Protein AF-A0A7R9W2E3-F1 (afdb_monomer_lite)

Sequence (137 aa):
PSNKQAREVVLLSGNSGTGKSSVVQNMRSRFNELGACFVSGKFDRMQQCQPLSAIVKAIDDYCGLLALDTDRIDGVRKALSSALGREGTSLLASLIPNMVKVLNTTGTSVPAVHVDGREALQRLIFMIRILFQSTCS

Structure (mmCIF, N/CA/C/O backbone):
data_AF-A0A7R9W2E3-F1
#
_entry.id   AF-A0A7R9W2E3-F1
#
loop_
_atom_site.group_PDB
_atom_site.id
_atom_site.type_symbol
_atom_site.label_atom_id
_atom_site.label_alt_id
_atom_site.label_comp_id
_atom_site.label_asym_id
_atom_site.label_entity_id
_atom_site.label_seq_id
_atom_site.pdbx_PDB_ins_code
_atom_site.Cartn_x
_atom_site.Cartn_y
_atom_site.Cartn_z
_atom_site.occupancy
_atom_site.B_iso_or_equiv
_atom_site.auth_seq_id
_atom_site.auth_comp_id
_atom_site.auth_asym_id
_atom_site.auth_atom_id
_atom_site.pdbx_PDB_model_num
ATOM 1 N N . PRO A 1 1 ? -9.045 -25.463 14.975 1.00 34.34 1 PRO A N 1
ATOM 2 C CA . PRO A 1 1 ? -8.950 -25.265 13.510 1.00 34.34 1 PRO A CA 1
ATOM 3 C C . PRO A 1 1 ? -8.201 -23.963 13.195 1.00 34.34 1 PRO A C 1
ATOM 5 O O . PRO A 1 1 ? -8.750 -22.874 13.319 1.00 34.34 1 PRO A O 1
ATOM 8 N N . SER A 1 2 ? -6.910 -24.087 12.894 1.00 38.12 2 SER A N 1
ATOM 9 C CA . SER A 1 2 ? -6.005 -22.966 12.645 1.00 38.12 2 SER A CA 1
ATOM 10 C C . SER A 1 2 ? -6.407 -22.244 11.358 1.00 38.12 2 SER A C 1
ATOM 12 O O . SER A 1 2 ? -6.131 -22.734 10.265 1.00 38.12 2 SER A O 1
ATOM 14 N N . ASN A 1 3 ? -7.083 -21.100 11.485 1.00 46.09 3 ASN A N 1
ATOM 15 C CA . ASN A 1 3 ? -7.434 -20.238 10.361 1.00 46.09 3 ASN A CA 1
ATOM 16 C C . ASN A 1 3 ? -6.160 -19.555 9.841 1.00 46.09 3 ASN A C 1
ATOM 18 O O . ASN A 1 3 ? -5.808 -18.443 10.230 1.00 46.09 3 ASN A O 1
ATOM 22 N N . LYS A 1 4 ? -5.396 -20.285 9.030 1.00 47.06 4 LYS A N 1
ATOM 23 C CA . LYS A 1 4 ? -4.230 -19.764 8.326 1.00 47.06 4 LYS A CA 1
ATOM 24 C C . LYS A 1 4 ? -4.780 -18.834 7.248 1.00 47.06 4 LYS A C 1
ATOM 26 O O . LYS A 1 4 ? -5.352 -19.335 6.289 1.00 47.06 4 LYS A O 1
ATOM 31 N N . GLN A 1 5 ? -4.653 -17.515 7.425 1.00 59.06 5 GLN A N 1
ATOM 32 C CA . GLN A 1 5 ? -5.006 -16.528 6.395 1.00 59.06 5 GLN A CA 1
ATOM 33 C C . GLN A 1 5 ? -4.322 -16.930 5.079 1.00 59.06 5 GLN A C 1
ATOM 35 O O . GLN A 1 5 ? -3.107 -16.776 4.918 1.00 59.06 5 GLN A O 1
ATOM 40 N N . ALA A 1 6 ? -5.082 -17.537 4.170 1.00 71.62 6 ALA A N 1
ATOM 41 C CA . ALA A 1 6 ? -4.576 -17.963 2.882 1.00 71.62 6 ALA A CA 1
ATOM 42 C C . ALA A 1 6 ? -4.502 -16.726 1.987 1.00 71.62 6 ALA A C 1
ATOM 44 O O . ALA A 1 6 ? -5.470 -15.986 1.837 1.00 71.62 6 ALA A O 1
ATOM 45 N N . ARG A 1 7 ? -3.322 -16.470 1.423 1.00 80.88 7 ARG A N 1
ATOM 46 C CA . ARG A 1 7 ? -3.170 -15.465 0.371 1.00 80.88 7 ARG A CA 1
ATOM 47 C C . ARG A 1 7 ? -3.712 -16.084 -0.911 1.00 80.88 7 ARG A C 1
ATOM 49 O O . ARG A 1 7 ? -3.153 -17.075 -1.375 1.00 80.88 7 ARG A O 1
ATOM 56 N N . GLU A 1 8 ? -4.778 -15.518 -1.459 1.00 87.94 8 GLU A N 1
ATOM 57 C CA . GLU A 1 8 ? -5.431 -16.025 -2.667 1.00 87.94 8 GLU A CA 1
ATOM 58 C C . GLU A 1 8 ? -5.125 -15.144 -3.879 1.00 87.94 8 GLU A C 1
ATOM 60 O O . GLU A 1 8 ? -4.951 -13.930 -3.768 1.00 87.94 8 GLU A O 1
ATOM 65 N N . VAL A 1 9 ? -5.056 -15.771 -5.053 1.00 88.94 9 VAL A N 1
ATOM 66 C CA . VAL A 1 9 ? -4.883 -15.084 -6.335 1.00 88.94 9 VAL A CA 1
ATOM 67 C C . VAL A 1 9 ? -5.983 -15.553 -7.275 1.00 88.94 9 VAL A C 1
ATOM 69 O O . VAL A 1 9 ? -6.134 -16.749 -7.512 1.00 88.94 9 VAL A O 1
ATOM 72 N N . VAL A 1 10 ? -6.729 -14.601 -7.835 1.00 90.31 10 VAL A N 1
ATOM 73 C CA . VAL A 1 10 ? -7.815 -14.858 -8.788 1.00 90.31 10 VAL A CA 1
ATOM 74 C C . VAL A 1 10 ? -7.463 -14.227 -10.133 1.00 90.31 10 VAL A C 1
ATOM 76 O O . VAL A 1 10 ? -7.163 -13.035 -10.206 1.00 90.31 10 VAL A O 1
ATOM 79 N N . LEU A 1 11 ? -7.519 -15.016 -11.211 1.00 91.56 11 LEU A N 1
ATOM 80 C CA . LEU A 1 11 ? -7.296 -14.550 -12.582 1.00 91.56 11 LEU A CA 1
ATOM 81 C C . LEU A 1 11 ? -8.624 -14.469 -13.340 1.00 91.56 11 LEU A C 1
ATOM 83 O O . LEU A 1 11 ? -9.257 -15.486 -13.611 1.00 91.56 11 LEU A O 1
ATOM 87 N N . LEU A 1 12 ? -9.010 -13.260 -13.750 1.00 90.19 12 LEU A N 1
ATOM 88 C CA . LEU A 1 12 ? -10.152 -13.035 -14.637 1.00 90.19 12 LEU A CA 1
ATOM 89 C C . LEU A 1 12 ? -9.665 -12.895 -16.084 1.00 90.19 12 LEU A C 1
ATOM 91 O O . LEU A 1 12 ? -8.997 -11.919 -16.431 1.00 90.19 12 LEU A O 1
ATOM 95 N N . SER A 1 13 ? -10.018 -13.854 -16.940 1.00 91.00 13 SER A N 1
ATOM 96 C CA . SER A 1 13 ? -9.639 -13.885 -18.360 1.00 91.00 13 SER A CA 1
ATOM 97 C C . SER A 1 13 ? -10.868 -13.833 -19.281 1.00 91.00 13 SER A C 1
ATOM 99 O O . SER A 1 13 ? -11.988 -14.098 -18.856 1.00 91.00 13 SER A O 1
ATOM 101 N N . GLY A 1 14 ? -10.681 -13.389 -20.529 1.00 91.00 14 GLY A N 1
ATOM 102 C CA . GLY A 1 14 ? -11.751 -13.263 -21.529 1.00 91.00 14 GLY A CA 1
ATOM 103 C C . GLY A 1 14 ? -11.519 -12.121 -22.523 1.00 91.00 14 GLY A C 1
ATOM 104 O O . GLY A 1 14 ? -10.638 -11.280 -22.319 1.00 91.00 14 GLY A O 1
ATOM 105 N N . ASN A 1 15 ? -12.332 -12.052 -23.577 1.00 93.19 15 ASN A N 1
ATOM 106 C CA . ASN A 1 15 ? -12.178 -11.120 -24.704 1.00 93.19 15 ASN A CA 1
ATOM 107 C C . ASN A 1 15 ? -12.186 -9.639 -24.284 1.00 93.19 15 ASN A C 1
ATOM 109 O O . ASN A 1 15 ? -12.741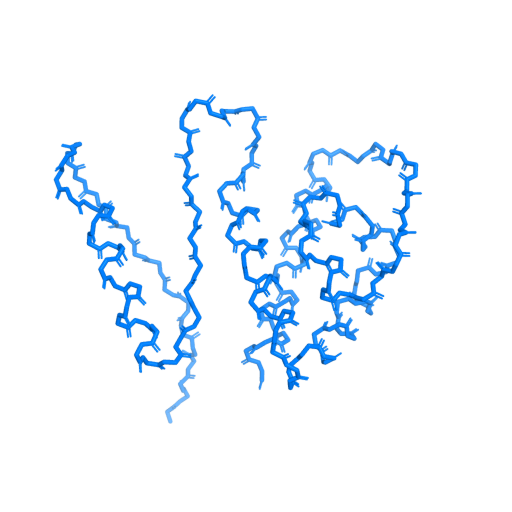 -9.270 -23.250 1.00 93.19 15 ASN A O 1
ATOM 113 N N . SER A 1 16 ? -11.564 -8.757 -25.072 1.00 87.19 16 SER A N 1
ATOM 114 C CA . SER A 1 16 ? -11.620 -7.310 -24.803 1.00 87.19 16 SER A CA 1
ATOM 115 C C . SER A 1 16 ? -13.074 -6.818 -24.757 1.00 87.19 16 SER A C 1
ATOM 117 O O . SER A 1 16 ? -13.918 -7.321 -25.490 1.00 87.19 16 SER A O 1
ATOM 119 N N . GLY A 1 17 ? -13.379 -5.868 -23.871 1.00 88.31 17 GLY A N 1
ATOM 120 C CA . GLY A 1 17 ? -14.727 -5.297 -23.748 1.00 88.31 17 GLY A CA 1
ATOM 121 C C . GLY A 1 17 ? -15.749 -6.125 -22.956 1.00 88.31 17 GLY A C 1
ATOM 122 O O . GLY A 1 17 ? -16.824 -5.617 -22.675 1.00 88.31 17 GLY A O 1
ATOM 123 N N . THR A 1 18 ? -15.426 -7.338 -22.487 1.00 90.50 18 THR A N 1
ATOM 124 C CA . THR A 1 18 ? -16.369 -8.189 -21.719 1.00 90.50 18 THR A CA 1
ATOM 125 C C . THR A 1 18 ? -16.659 -7.722 -20.283 1.00 90.50 18 THR A C 1
ATOM 127 O O . THR A 1 18 ? -17.220 -8.467 -19.489 1.00 90.50 18 THR A O 1
ATOM 130 N N . GLY A 1 19 ? -16.236 -6.515 -19.898 1.00 90.31 19 GLY A N 1
ATOM 131 C CA . GLY A 1 19 ? -16.523 -5.961 -18.570 1.00 90.31 19 GLY A CA 1
ATOM 132 C C . GLY A 1 19 ? -15.661 -6.488 -17.414 1.00 90.31 19 GLY A C 1
ATOM 133 O O . GLY A 1 19 ? -15.969 -6.189 -16.266 1.00 90.31 19 GLY A O 1
ATOM 134 N N . LYS A 1 20 ? -14.554 -7.206 -17.666 1.00 92.69 20 LYS A N 1
ATOM 135 C CA . LYS A 1 20 ? -13.640 -7.709 -16.607 1.00 92.69 20 LYS A CA 1
ATOM 136 C C . LYS A 1 20 ? -13.228 -6.631 -15.594 1.00 92.69 20 LYS A C 1
ATOM 138 O O . LYS A 1 20 ? -13.284 -6.858 -14.392 1.00 92.69 20 LYS A O 1
ATOM 143 N N . SER A 1 21 ? -12.844 -5.446 -16.075 1.00 88.81 21 SER A N 1
ATOM 144 C CA . SER A 1 21 ? -12.483 -4.320 -15.204 1.00 88.81 21 SER A CA 1
ATOM 145 C C . SER A 1 21 ? -13.683 -3.792 -14.417 1.00 88.81 21 SER A C 1
ATOM 147 O O . SER A 1 21 ? -13.526 -3.444 -13.252 1.00 88.81 21 SER A O 1
ATOM 149 N N . SER A 1 22 ? -14.874 -3.777 -15.019 1.00 90.50 22 SER A N 1
ATOM 150 C CA . SER A 1 22 ? -16.113 -3.351 -14.360 1.00 90.50 22 SER A CA 1
ATOM 151 C C . SER A 1 22 ? -16.498 -4.287 -13.216 1.00 90.50 22 SER A C 1
ATOM 153 O O . SER A 1 22 ? -16.891 -3.815 -12.156 1.00 90.50 22 SER A O 1
ATOM 155 N N . VAL A 1 23 ? -16.317 -5.602 -13.386 1.00 90.69 23 VAL A N 1
ATOM 156 C CA . VAL A 1 23 ? -16.544 -6.590 -12.317 1.00 90.69 23 VAL A CA 1
ATOM 157 C C . VAL A 1 23 ? -15.653 -6.296 -11.108 1.00 90.69 23 VAL A C 1
ATOM 159 O O . VAL A 1 23 ? -16.156 -6.189 -9.994 1.00 90.69 23 VAL A O 1
ATOM 162 N N . VAL A 1 24 ? -14.350 -6.091 -11.325 1.00 90.44 24 VAL A N 1
ATOM 163 C CA . VAL A 1 24 ? -13.404 -5.776 -10.238 1.00 90.44 24 VAL A CA 1
ATOM 164 C C . VAL A 1 24 ? -13.730 -4.432 -9.577 1.00 90.44 24 VAL A C 1
ATOM 166 O O . VAL A 1 24 ? -13.696 -4.325 -8.355 1.00 90.44 24 VAL A O 1
ATOM 169 N N . GLN A 1 25 ? -14.091 -3.409 -10.358 1.00 88.19 25 GLN A N 1
ATOM 170 C CA . GLN A 1 25 ? -14.472 -2.095 -9.822 1.00 88.19 25 GLN A CA 1
ATOM 171 C C . GLN A 1 25 ? -15.743 -2.166 -8.965 1.00 88.19 25 GLN A C 1
ATOM 173 O O . GLN A 1 25 ? -15.790 -1.557 -7.902 1.00 88.19 25 GLN A O 1
ATOM 178 N N . ASN A 1 26 ? -16.739 -2.958 -9.367 1.00 89.12 26 ASN A N 1
ATOM 179 C CA . ASN A 1 26 ? -17.955 -3.161 -8.575 1.00 89.12 26 ASN A CA 1
ATOM 180 C C . ASN A 1 26 ? -17.687 -3.894 -7.252 1.00 89.12 26 ASN A C 1
ATOM 182 O O . ASN A 1 26 ? -18.417 -3.698 -6.287 1.00 89.12 26 ASN A O 1
ATOM 186 N N . MET A 1 27 ? -16.635 -4.716 -7.171 1.00 88.62 27 MET A N 1
ATOM 187 C CA . MET A 1 27 ? -16.241 -5.342 -5.905 1.00 88.62 27 MET A CA 1
ATOM 188 C C . MET A 1 27 ? -15.648 -4.339 -4.911 1.00 88.62 27 MET A C 1
ATOM 190 O O . MET A 1 27 ? -15.733 -4.565 -3.708 1.00 88.62 27 MET A O 1
ATOM 194 N N . ARG A 1 28 ? -15.091 -3.212 -5.374 1.00 87.12 28 ARG A N 1
ATOM 195 C CA . ARG A 1 28 ? -14.502 -2.193 -4.493 1.00 87.12 28 ARG A CA 1
ATOM 196 C C . ARG A 1 28 ? -15.494 -1.680 -3.450 1.00 87.12 28 ARG A C 1
ATOM 198 O O . ARG A 1 28 ? -15.128 -1.566 -2.285 1.00 87.12 28 ARG A O 1
ATOM 205 N N . SER A 1 29 ? -16.735 -1.387 -3.844 1.00 85.50 29 SER A N 1
ATOM 206 C CA . SER A 1 29 ? -17.765 -0.932 -2.898 1.00 85.50 29 SER A CA 1
ATOM 207 C C . SER A 1 29 ? -18.092 -2.010 -1.866 1.00 85.50 29 SER A C 1
ATOM 209 O O . SER A 1 29 ? -18.159 -1.711 -0.679 1.00 85.50 29 SER A O 1
ATOM 211 N N . ARG A 1 30 ? -18.186 -3.273 -2.295 1.00 87.19 30 ARG A N 1
ATOM 212 C CA . ARG A 1 30 ? -18.414 -4.420 -1.405 1.00 87.19 30 ARG A CA 1
ATOM 213 C C . ARG A 1 30 ? -17.285 -4.620 -0.400 1.00 87.19 30 ARG A C 1
ATOM 215 O O . ARG A 1 30 ? -17.551 -4.892 0.763 1.00 87.19 30 ARG A O 1
ATOM 222 N N . PHE A 1 31 ? -16.031 -4.464 -0.817 1.00 87.88 31 PHE A N 1
ATOM 223 C CA . PHE A 1 31 ? -14.898 -4.545 0.105 1.00 87.88 31 PHE A CA 1
ATOM 224 C C . PHE A 1 31 ? -14.909 -3.403 1.121 1.00 87.88 31 PHE A C 1
ATOM 226 O O . PHE A 1 31 ? -14.701 -3.655 2.305 1.00 87.88 31 PHE A O 1
ATOM 233 N N . ASN A 1 32 ? -15.244 -2.185 0.691 1.00 84.69 32 ASN A N 1
ATOM 234 C CA . ASN A 1 32 ? -15.397 -1.057 1.607 1.00 84.69 32 ASN A CA 1
ATOM 235 C C . ASN A 1 32 ? -16.518 -1.297 2.639 1.00 84.69 32 ASN A C 1
ATOM 237 O O . ASN A 1 32 ? -16.322 -1.001 3.813 1.00 84.69 32 ASN A O 1
ATOM 241 N N . GLU A 1 33 ? -17.663 -1.867 2.231 1.00 87.81 33 GLU A N 1
ATOM 242 C CA . GLU A 1 33 ? -18.770 -2.247 3.137 1.00 87.81 33 GLU A CA 1
ATOM 243 C C . GLU A 1 33 ? -18.325 -3.253 4.214 1.00 87.81 33 GLU A C 1
ATOM 245 O O . GLU A 1 33 ? -18.818 -3.221 5.338 1.00 87.81 33 GLU A O 1
ATOM 250 N N . LEU A 1 34 ? -17.365 -4.122 3.888 1.00 87.94 34 LEU A N 1
ATOM 251 C CA . LEU A 1 34 ? -16.786 -5.105 4.806 1.00 87.94 34 LEU A CA 1
ATOM 252 C C . LEU A 1 34 ? -15.636 -4.538 5.660 1.00 87.94 34 LEU A C 1
ATOM 254 O O . LEU A 1 34 ? -14.996 -5.290 6.393 1.00 87.94 34 LEU A O 1
ATOM 258 N N . GLY A 1 35 ? -15.333 -3.239 5.549 1.00 82.94 35 GLY A N 1
ATOM 259 C CA . GLY A 1 35 ? -14.188 -2.614 6.217 1.00 82.94 35 GLY A CA 1
ATOM 260 C C . GLY A 1 35 ? -12.830 -3.074 5.672 1.00 82.94 35 GLY A C 1
ATOM 261 O O . GLY A 1 35 ? -11.805 -2.889 6.326 1.00 82.94 35 GLY A O 1
ATOM 262 N N . ALA A 1 36 ? -12.802 -3.694 4.489 1.00 84.50 36 ALA A N 1
ATOM 263 C CA . ALA A 1 36 ? -11.573 -4.134 3.848 1.00 84.50 36 ALA A CA 1
ATOM 264 C C . ALA A 1 36 ? -10.915 -2.986 3.070 1.00 84.50 36 ALA A C 1
ATOM 266 O O . ALA A 1 36 ? -11.576 -2.188 2.406 1.00 84.50 36 ALA A O 1
ATOM 267 N N . CYS A 1 37 ? -9.583 -2.932 3.109 1.00 85.19 37 CYS A N 1
ATOM 268 C CA . CYS A 1 37 ? -8.810 -1.991 2.307 1.00 85.19 37 CYS A CA 1
ATOM 269 C C . CYS A 1 37 ? -8.702 -2.494 0.861 1.00 85.19 37 CYS A C 1
ATOM 271 O O . CYS A 1 37 ? -8.239 -3.611 0.620 1.00 85.19 37 CYS A O 1
ATOM 273 N N . PHE A 1 38 ? -9.100 -1.662 -0.104 1.00 88.00 38 PHE A N 1
ATOM 274 C CA . PHE A 1 38 ? -8.988 -1.968 -1.528 1.00 88.00 38 PHE A CA 1
ATOM 275 C C . PHE A 1 38 ? -8.009 -1.024 -2.226 1.00 88.00 38 PHE A C 1
ATOM 277 O O . PHE A 1 38 ? -8.208 0.193 -2.249 1.00 88.00 38 PHE A O 1
ATOM 284 N N . VAL A 1 39 ? -7.006 -1.606 -2.883 1.00 89.94 39 VAL A N 1
ATOM 285 C CA . VAL A 1 39 ? -6.042 -0.896 -3.729 1.00 89.94 39 VAL A CA 1
ATOM 286 C C . VAL A 1 39 ? -5.952 -1.546 -5.100 1.00 89.94 39 VAL A C 1
ATOM 288 O O . VAL A 1 39 ? -6.118 -2.756 -5.244 1.00 89.94 39 VAL A O 1
ATOM 291 N N . SER A 1 40 ? -5.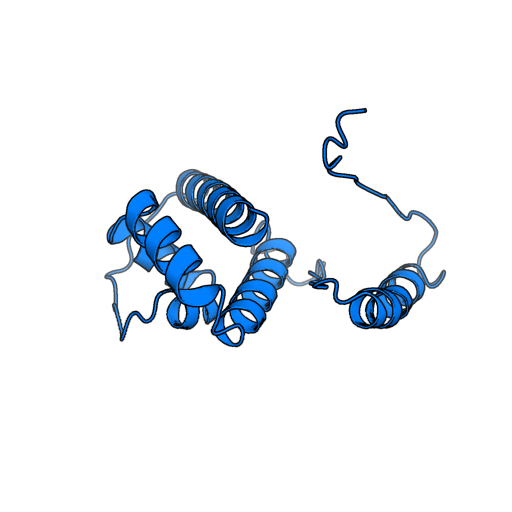706 -0.741 -6.132 1.00 88.25 40 SER A N 1
ATOM 292 C CA . SER A 1 40 ? -5.701 -1.219 -7.514 1.00 88.25 40 SER A CA 1
ATOM 293 C C . SER A 1 40 ? -4.600 -0.570 -8.332 1.00 88.25 40 SER A C 1
ATOM 295 O O . SER A 1 40 ? -4.430 0.644 -8.292 1.00 88.25 40 SER A O 1
ATOM 297 N N . GLY A 1 41 ? -3.919 -1.376 -9.140 1.00 85.75 41 GLY A N 1
ATOM 298 C CA . GLY A 1 41 ? -2.935 -0.920 -10.112 1.00 85.75 41 GLY A CA 1
ATOM 299 C C . GLY A 1 41 ? -3.402 -1.214 -11.528 1.00 85.75 41 GLY A C 1
ATOM 300 O O . GLY A 1 41 ? -3.685 -2.367 -11.856 1.00 85.75 41 GLY A O 1
ATOM 301 N N . LYS A 1 42 ? -3.465 -0.199 -12.393 1.00 82.62 42 LYS A N 1
ATOM 302 C CA . LYS A 1 42 ? -3.732 -0.404 -13.822 1.00 82.62 42 LYS A CA 1
ATOM 303 C C . LYS A 1 42 ? -2.411 -0.578 -14.560 1.00 82.62 42 LYS A C 1
ATOM 305 O O . LYS A 1 42 ? -1.574 0.318 -14.542 1.00 82.62 42 LYS A O 1
ATOM 310 N N . PHE A 1 43 ? -2.249 -1.700 -15.255 1.00 78.25 43 PHE A N 1
ATOM 311 C CA . PHE A 1 43 ? -1.171 -1.845 -16.226 1.00 78.25 43 PHE A CA 1
ATOM 312 C C . PHE A 1 43 ? -1.542 -1.091 -17.506 1.00 78.25 43 PHE A C 1
ATOM 314 O O . PHE A 1 43 ? -2.465 -1.484 -18.225 1.00 78.25 43 PHE A O 1
ATOM 321 N N . ASP A 1 44 ? -0.852 0.015 -17.765 1.00 72.50 44 ASP A N 1
ATOM 322 C CA . ASP A 1 44 ? -1.012 0.781 -18.993 1.00 72.50 44 ASP A CA 1
ATOM 323 C C . ASP A 1 44 ? -0.004 0.299 -20.041 1.00 72.50 44 ASP A C 1
ATOM 325 O O . ASP A 1 44 ? 1.205 0.480 -19.902 1.00 72.50 44 ASP A O 1
ATOM 329 N N . ARG A 1 45 ? -0.517 -0.308 -21.117 1.00 65.19 45 ARG A N 1
ATOM 330 C CA . ARG A 1 45 ? 0.299 -0.795 -22.238 1.00 65.19 45 ARG A CA 1
ATOM 331 C C . ARG A 1 45 ? 1.031 0.329 -22.975 1.00 65.19 45 ARG A C 1
ATOM 333 O O . ARG A 1 45 ? 1.910 0.009 -23.763 1.00 65.19 45 ARG A O 1
ATOM 340 N N . MET A 1 46 ? 0.679 1.597 -22.763 1.00 66.19 46 MET A N 1
ATOM 341 C CA . MET A 1 46 ? 1.388 2.746 -23.338 1.00 66.19 46 MET A CA 1
ATOM 342 C C . MET A 1 46 ? 2.548 3.222 -22.444 1.00 66.19 46 MET A C 1
ATOM 344 O O . MET A 1 46 ? 3.455 3.883 -22.935 1.00 66.19 46 MET A O 1
ATOM 348 N N . GLN A 1 47 ? 2.574 2.841 -21.160 1.00 57.78 47 GLN A N 1
ATOM 349 C CA . GLN A 1 47 ? 3.610 3.212 -20.179 1.00 57.78 47 GLN A CA 1
ATOM 350 C C . GLN A 1 47 ? 4.620 2.071 -19.952 1.00 57.78 47 GLN A C 1
ATOM 352 O O . GLN A 1 47 ? 5.026 1.786 -18.825 1.00 57.78 47 GLN A O 1
ATOM 357 N N . GLN A 1 48 ? 5.027 1.394 -21.032 1.00 55.56 48 GLN A N 1
ATOM 358 C CA . GLN A 1 48 ? 5.893 0.200 -21.002 1.00 55.56 48 GLN A CA 1
ATOM 359 C C . GLN A 1 48 ? 7.284 0.420 -20.387 1.00 55.56 48 GLN A C 1
ATOM 361 O O . GLN A 1 48 ? 7.981 -0.551 -20.108 1.00 55.56 48 GLN A O 1
ATOM 366 N N . CYS A 1 49 ? 7.696 1.666 -20.159 1.00 56.28 49 CYS A N 1
ATOM 367 C CA . CYS A 1 49 ? 9.056 1.977 -19.734 1.00 56.28 49 CYS A CA 1
ATOM 368 C C . CYS A 1 49 ? 9.344 1.691 -18.252 1.00 56.28 49 CYS A C 1
ATOM 370 O O . CYS A 1 49 ? 10.516 1.660 -17.886 1.00 56.28 49 CYS A O 1
ATOM 372 N N . GLN A 1 50 ? 8.335 1.467 -17.395 1.00 65.50 50 GLN A N 1
ATOM 373 C CA . GLN A 1 50 ? 8.571 1.269 -15.960 1.00 65.50 50 GLN A CA 1
ATOM 374 C C . GLN A 1 50 ? 8.029 -0.078 -15.450 1.00 65.50 50 GLN A C 1
ATOM 376 O O . GLN A 1 50 ? 6.814 -0.243 -15.280 1.00 65.50 50 GLN A O 1
ATOM 381 N N . PRO A 1 51 ? 8.916 -1.056 -15.178 1.00 68.31 51 PRO A N 1
ATOM 382 C CA . PRO A 1 51 ? 8.540 -2.326 -14.571 1.00 68.31 51 PRO A CA 1
ATOM 383 C C . PRO A 1 51 ? 7.768 -2.111 -13.266 1.00 68.31 51 PRO A C 1
ATOM 385 O O . PRO A 1 51 ? 8.132 -1.264 -12.454 1.00 68.31 51 PRO A O 1
ATOM 388 N N . LEU A 1 52 ? 6.713 -2.905 -13.054 1.00 75.69 52 LEU A N 1
ATOM 389 C CA . LEU A 1 52 ? 5.902 -2.907 -11.827 1.00 75.69 52 LEU A CA 1
ATOM 390 C C . LEU A 1 52 ? 5.186 -1.586 -11.504 1.00 75.69 52 LEU A C 1
ATOM 392 O O . LEU A 1 52 ? 4.672 -1.451 -10.397 1.00 75.69 52 LEU A O 1
ATOM 396 N N . SER A 1 53 ? 5.078 -0.649 -12.448 1.00 79.56 53 SER A N 1
ATOM 397 C CA . SER A 1 53 ? 4.384 0.636 -12.261 1.00 79.56 53 SER A CA 1
ATOM 398 C C . SER A 1 53 ? 2.985 0.485 -11.653 1.00 79.56 53 SER A C 1
ATOM 400 O O . SER A 1 53 ? 2.633 1.196 -10.716 1.00 79.56 53 SER A O 1
ATOM 402 N N . ALA A 1 54 ? 2.214 -0.506 -12.110 1.00 83.81 54 ALA A N 1
ATOM 403 C CA . ALA A 1 54 ? 0.900 -0.824 -11.555 1.00 83.81 54 ALA A CA 1
ATOM 404 C C . ALA A 1 54 ? 0.964 -1.221 -10.067 1.00 83.81 54 ALA A C 1
ATOM 406 O O . ALA A 1 54 ? 0.129 -0.787 -9.278 1.00 83.81 54 ALA A O 1
ATOM 407 N N . ILE A 1 55 ? 1.958 -2.022 -9.675 1.00 85.44 55 ILE A N 1
ATOM 408 C CA . ILE A 1 55 ? 2.143 -2.456 -8.283 1.00 85.44 55 ILE A CA 1
ATOM 409 C C . ILE A 1 55 ? 2.617 -1.283 -7.430 1.00 85.44 55 ILE A C 1
ATOM 411 O O . ILE A 1 55 ? 2.038 -1.040 -6.378 1.00 85.44 55 ILE A O 1
ATOM 415 N N . VAL A 1 56 ? 3.613 -0.524 -7.895 1.00 85.25 56 VAL A N 1
ATOM 416 C CA . VAL A 1 56 ? 4.097 0.682 -7.205 1.00 85.25 56 VAL A CA 1
ATOM 417 C C . VAL A 1 56 ? 2.942 1.649 -6.968 1.00 85.25 56 VAL A C 1
ATOM 419 O O . VAL A 1 56 ? 2.774 2.123 -5.850 1.00 85.25 56 VAL A O 1
ATOM 422 N N . LYS A 1 57 ? 2.085 1.864 -7.974 1.00 87.00 57 LYS A N 1
ATOM 423 C CA . LYS A 1 57 ? 0.908 2.720 -7.836 1.00 87.00 57 LYS A CA 1
ATOM 424 C C . LYS A 1 57 ? -0.090 2.193 -6.801 1.00 87.00 57 LYS A C 1
ATOM 426 O O . LYS A 1 57 ? -0.559 2.965 -5.973 1.00 87.00 57 LYS A O 1
ATOM 431 N N . ALA A 1 58 ? -0.384 0.893 -6.810 1.00 90.25 58 ALA A N 1
ATOM 432 C CA . ALA A 1 58 ? -1.286 0.290 -5.828 1.00 90.25 58 ALA A CA 1
ATOM 433 C C . ALA A 1 58 ? -0.743 0.398 -4.390 1.00 90.25 58 ALA A C 1
ATOM 435 O O . ALA A 1 58 ? -1.504 0.647 -3.457 1.00 90.25 58 ALA A O 1
ATOM 436 N N . ILE A 1 59 ? 0.570 0.235 -4.207 1.00 90.44 59 ILE A N 1
ATOM 437 C CA . ILE A 1 59 ? 1.226 0.385 -2.902 1.00 90.44 59 ILE A CA 1
ATOM 438 C C . ILE A 1 59 ? 1.288 1.854 -2.474 1.00 90.44 59 ILE A C 1
ATOM 440 O O . ILE A 1 59 ? 1.091 2.148 -1.300 1.00 90.44 59 ILE A O 1
ATOM 444 N N . ASP A 1 60 ? 1.500 2.785 -3.401 1.00 89.81 60 ASP A N 1
ATOM 445 C CA . ASP A 1 60 ? 1.423 4.221 -3.122 1.00 89.81 60 ASP A CA 1
ATOM 446 C C . ASP A 1 60 ? 0.030 4.636 -2.636 1.00 89.81 60 ASP A C 1
ATOM 448 O O . ASP A 1 60 ? -0.086 5.335 -1.627 1.00 89.81 60 ASP A O 1
ATOM 452 N N . ASP A 1 61 ? -1.026 4.130 -3.277 1.00 90.88 61 ASP A N 1
ATOM 453 C CA . ASP A 1 61 ? -2.403 4.343 -2.823 1.00 90.88 61 ASP A CA 1
ATOM 454 C C . ASP A 1 61 ? -2.632 3.737 -1.427 1.00 90.88 61 ASP A C 1
ATOM 456 O O . ASP A 1 61 ? -3.245 4.376 -0.569 1.00 90.88 61 ASP A O 1
ATOM 460 N N . TYR A 1 62 ? -2.084 2.545 -1.157 1.00 92.00 62 TYR A N 1
ATOM 461 C CA . TYR A 1 62 ? -2.145 1.924 0.170 1.00 92.00 62 TYR A CA 1
ATOM 462 C C . TYR A 1 62 ? -1.449 2.767 1.244 1.00 92.00 62 TYR A C 1
ATOM 464 O O . TYR A 1 62 ? -2.016 2.992 2.309 1.00 92.00 62 TYR A O 1
ATOM 472 N N . CYS A 1 63 ? -0.241 3.267 0.970 1.00 91.06 63 CYS A N 1
ATOM 473 C CA . CYS A 1 63 ? 0.485 4.162 1.872 1.00 91.06 63 CYS A CA 1
ATOM 474 C C . CYS A 1 63 ? -0.306 5.446 2.150 1.00 91.06 63 CYS A C 1
ATOM 476 O O . CYS A 1 63 ? -0.292 5.940 3.275 1.00 91.06 63 CYS A O 1
ATOM 478 N N . GLY A 1 64 ? -1.015 5.973 1.146 1.00 91.19 64 GLY A N 1
ATOM 479 C CA . GLY A 1 64 ? -1.907 7.118 1.310 1.00 91.19 64 GLY A CA 1
ATOM 480 C C . GLY A 1 64 ? -3.056 6.837 2.280 1.00 91.19 64 GLY A C 1
ATOM 481 O O . GLY A 1 64 ? -3.317 7.659 3.153 1.00 91.19 64 GLY A O 1
ATOM 482 N N . LEU A 1 65 ? -3.697 5.670 2.164 1.00 89.94 65 LEU A N 1
ATOM 483 C CA . LEU A 1 65 ? -4.743 5.236 3.097 1.00 89.94 65 LEU A CA 1
ATOM 484 C C . LEU A 1 65 ? -4.186 5.011 4.504 1.00 89.94 65 LEU A C 1
ATOM 486 O O . LEU A 1 65 ? -4.761 5.487 5.476 1.00 89.94 65 LEU A O 1
ATOM 490 N N . LEU A 1 66 ? -3.039 4.341 4.610 1.00 90.19 66 LEU A N 1
ATOM 491 C CA . LEU A 1 66 ? -2.394 4.066 5.887 1.00 90.19 66 LEU A CA 1
ATOM 492 C C . LEU A 1 66 ? -1.996 5.355 6.616 1.00 90.19 66 LEU A C 1
ATOM 494 O O . LEU A 1 66 ? -2.134 5.437 7.828 1.00 90.19 66 LEU A O 1
ATOM 498 N N . ALA A 1 67 ? -1.544 6.381 5.891 1.00 89.56 67 ALA A N 1
ATOM 499 C CA . ALA A 1 67 ? -1.205 7.677 6.476 1.00 89.56 67 ALA A CA 1
ATOM 500 C C . ALA A 1 67 ? -2.401 8.401 7.126 1.00 89.56 67 ALA A C 1
ATOM 502 O O . ALA A 1 67 ? -2.184 9.319 7.914 1.00 89.56 67 ALA A O 1
ATOM 503 N N . LEU A 1 68 ? -3.638 8.006 6.803 1.00 88.75 68 LEU A N 1
ATOM 504 C CA . LEU A 1 68 ? -4.859 8.511 7.438 1.00 88.75 68 LEU A CA 1
ATOM 505 C C . LEU A 1 68 ? -5.281 7.677 8.660 1.00 88.75 68 LEU A C 1
ATOM 507 O O . LEU A 1 68 ? -6.109 8.134 9.442 1.00 88.75 68 LEU A O 1
ATOM 511 N N . ASP A 1 69 ? -4.729 6.474 8.828 1.00 87.94 69 ASP A N 1
ATOM 512 C CA . ASP A 1 69 ? -5.027 5.561 9.932 1.00 87.94 69 ASP A CA 1
ATOM 513 C C . ASP A 1 69 ? -4.112 5.864 11.129 1.00 87.94 69 ASP A C 1
ATOM 515 O O . ASP A 1 69 ? -2.990 5.360 11.232 1.00 87.94 69 ASP A O 1
ATOM 519 N N . THR A 1 70 ? -4.586 6.717 12.039 1.00 84.50 70 THR A N 1
ATOM 520 C CA . THR A 1 70 ? -3.815 7.181 13.204 1.00 84.50 70 THR A CA 1
ATOM 521 C C . THR A 1 70 ? -3.439 6.069 14.175 1.00 84.50 70 THR A C 1
ATOM 523 O O . THR A 1 70 ? -2.438 6.199 14.876 1.00 84.50 70 THR A O 1
ATOM 526 N N . ASP A 1 71 ? -4.197 4.975 14.203 1.00 86.69 71 ASP A N 1
ATOM 527 C CA . ASP A 1 71 ? -3.992 3.896 15.168 1.00 86.69 71 ASP A CA 1
ATOM 528 C C . ASP A 1 71 ? -2.856 2.971 14.723 1.00 86.69 71 ASP A C 1
ATOM 530 O O . ASP A 1 71 ? -2.084 2.464 15.540 1.00 86.69 71 ASP A O 1
ATOM 534 N N . ARG A 1 72 ? -2.720 2.758 13.408 1.00 85.25 72 ARG A N 1
ATOM 535 C CA . ARG A 1 72 ? -1.718 1.841 12.840 1.00 85.25 72 ARG A CA 1
ATOM 536 C C . ARG A 1 72 ? -0.437 2.536 12.403 1.00 85.25 72 ARG A C 1
ATOM 538 O O . ARG A 1 72 ? 0.616 1.891 12.341 1.00 85.25 72 ARG A O 1
ATOM 545 N N . ILE A 1 73 ? -0.497 3.831 12.095 1.00 89.88 73 ILE A N 1
ATOM 546 C CA . ILE A 1 73 ? 0.597 4.534 11.421 1.00 89.88 73 ILE A CA 1
ATOM 547 C C . ILE A 1 73 ? 1.920 4.491 12.189 1.00 89.88 73 ILE A C 1
ATOM 549 O O . ILE A 1 73 ? 2.970 4.270 11.584 1.00 89.88 73 ILE A O 1
ATOM 553 N N . ASP A 1 74 ? 1.895 4.635 13.513 1.00 89.19 74 ASP A N 1
ATOM 554 C CA . ASP A 1 74 ? 3.116 4.688 14.322 1.00 89.19 74 ASP A CA 1
ATOM 555 C C . ASP A 1 74 ? 3.803 3.321 14.436 1.00 89.19 74 ASP A C 1
ATOM 557 O O . ASP A 1 74 ? 5.033 3.226 14.343 1.00 89.19 74 ASP A O 1
ATOM 561 N N . GLY A 1 75 ? 3.018 2.245 14.560 1.00 89.50 75 GLY A N 1
ATOM 562 C CA . GLY A 1 75 ? 3.532 0.875 14.557 1.00 89.50 75 GLY A CA 1
ATOM 563 C C . GLY A 1 75 ? 4.196 0.530 13.226 1.00 89.50 75 GLY A C 1
ATOM 564 O O . GLY A 1 75 ? 5.329 0.036 13.190 1.00 89.50 75 GLY A O 1
ATOM 565 N N . VAL A 1 76 ? 3.536 0.878 12.118 1.00 89.50 76 VAL A N 1
ATOM 566 C CA . VAL A 1 76 ? 4.078 0.660 10.774 1.00 89.50 76 VAL A CA 1
ATOM 567 C C . VAL A 1 76 ? 5.319 1.514 10.529 1.00 89.50 76 VAL A C 1
ATOM 569 O O . VAL A 1 76 ? 6.323 0.994 10.041 1.00 89.50 76 VAL A O 1
ATOM 572 N N . ARG A 1 77 ? 5.301 2.793 10.924 1.00 88.94 77 ARG A N 1
ATOM 573 C CA . ARG A 1 77 ? 6.460 3.692 10.830 1.00 88.94 77 ARG A CA 1
ATOM 574 C C . ARG A 1 77 ? 7.668 3.111 11.553 1.00 88.94 77 ARG A C 1
ATOM 576 O O . ARG A 1 77 ? 8.758 3.076 10.986 1.00 88.94 77 ARG A O 1
ATOM 583 N N . LYS A 1 78 ? 7.489 2.629 12.785 1.00 88.50 78 LYS A N 1
ATOM 584 C CA . LYS A 1 78 ? 8.578 2.039 13.574 1.00 88.50 78 LYS A CA 1
ATOM 585 C C . LYS A 1 78 ? 9.138 0.778 12.911 1.00 88.50 78 LYS A C 1
ATOM 587 O O . LYS A 1 78 ? 10.358 0.644 12.809 1.00 88.50 78 LYS A O 1
ATOM 592 N N . ALA A 1 79 ? 8.270 -0.110 12.424 1.00 89.25 79 ALA A N 1
ATOM 593 C CA . ALA A 1 79 ? 8.677 -1.335 11.735 1.00 89.25 79 ALA A CA 1
ATOM 594 C C . ALA A 1 79 ? 9.463 -1.040 10.446 1.00 89.25 79 ALA A C 1
ATOM 596 O O . ALA A 1 79 ? 10.528 -1.616 10.220 1.00 89.25 79 ALA A O 1
ATOM 597 N N . LEU A 1 80 ? 8.973 -0.105 9.628 1.00 86.62 80 LEU A N 1
ATOM 598 C CA . LEU A 1 80 ? 9.623 0.286 8.378 1.00 86.62 80 LEU A CA 1
ATOM 599 C C . LEU A 1 80 ? 10.973 0.962 8.623 1.00 86.62 80 LEU A C 1
ATOM 601 O O . LEU A 1 80 ? 11.973 0.536 8.047 1.00 86.62 80 LEU A O 1
ATOM 605 N N . SER A 1 81 ? 11.030 1.957 9.511 1.00 84.19 81 SER A N 1
ATOM 606 C CA . SER A 1 81 ? 12.273 2.670 9.830 1.00 84.19 81 SER A CA 1
ATOM 607 C C . SER A 1 81 ? 13.342 1.739 10.406 1.00 84.19 81 SER A C 1
ATOM 609 O O . SER A 1 81 ? 14.517 1.867 10.065 1.00 84.19 81 SER A O 1
ATOM 611 N N . SER A 1 82 ? 12.943 0.770 11.240 1.00 86.31 82 SER A N 1
ATOM 612 C CA . SER A 1 82 ? 13.868 -0.210 11.818 1.00 86.31 82 SER A CA 1
ATOM 613 C C . SER A 1 82 ? 14.424 -1.190 10.786 1.00 86.31 82 SER A C 1
ATOM 615 O O . SER A 1 82 ? 15.549 -1.654 10.948 1.00 86.31 82 SER A O 1
ATOM 617 N N . ALA A 1 83 ? 13.643 -1.552 9.767 1.00 85.81 83 ALA A N 1
ATOM 618 C CA . ALA A 1 83 ? 14.018 -2.605 8.831 1.00 85.81 83 ALA A CA 1
ATOM 619 C C . ALA A 1 83 ? 14.685 -2.082 7.549 1.00 85.81 83 ALA A C 1
ATOM 621 O O . ALA A 1 83 ? 15.503 -2.784 6.961 1.00 85.81 83 ALA A O 1
ATOM 622 N N . LEU A 1 84 ? 14.343 -0.868 7.103 1.00 8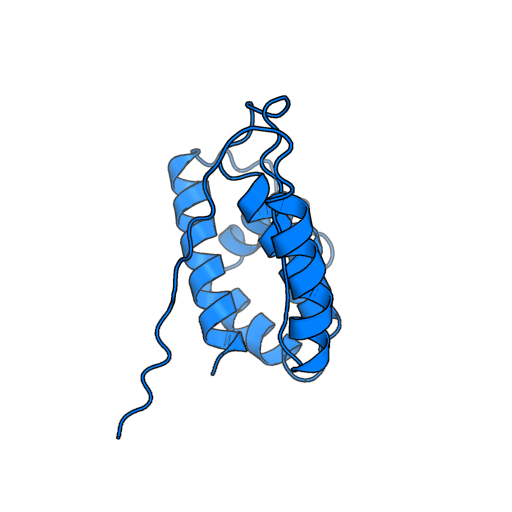0.12 84 LEU A N 1
ATOM 623 C CA . LEU A 1 84 ? 14.860 -0.282 5.860 1.00 80.12 84 LEU A CA 1
ATOM 624 C C . LEU A 1 84 ? 16.108 0.586 6.064 1.00 80.12 84 LEU A C 1
ATOM 626 O O . LEU A 1 84 ? 16.848 0.820 5.107 1.00 80.12 84 LEU A O 1
ATOM 630 N N . GLY A 1 85 ? 16.339 1.087 7.282 1.00 78.00 85 GLY A N 1
ATOM 631 C CA . GLY A 1 85 ? 17.389 2.071 7.549 1.00 78.00 85 GLY A CA 1
ATOM 632 C C . GLY A 1 85 ? 17.186 3.386 6.777 1.00 78.00 85 GLY A C 1
ATOM 633 O O . GLY A 1 85 ? 16.182 3.585 6.088 1.00 78.00 85 GLY A O 1
ATOM 634 N N . ARG A 1 86 ? 18.141 4.321 6.887 1.00 73.94 86 ARG A N 1
ATOM 635 C CA . ARG A 1 86 ? 18.036 5.652 6.245 1.00 73.94 86 ARG A CA 1
ATOM 636 C C . ARG A 1 86 ? 18.104 5.587 4.718 1.00 73.94 86 ARG A C 1
ATOM 638 O O . ARG A 1 86 ? 17.306 6.229 4.042 1.00 73.94 86 ARG A O 1
ATOM 645 N N . GLU A 1 87 ? 19.028 4.797 4.181 1.00 72.38 87 GLU A N 1
ATOM 646 C CA . GLU A 1 87 ? 19.248 4.692 2.733 1.00 72.38 87 GLU A CA 1
ATOM 647 C C . GLU A 1 87 ? 18.063 4.028 2.021 1.00 72.38 87 GLU A C 1
ATOM 649 O O . GLU A 1 87 ? 17.556 4.556 1.030 1.00 72.38 87 GLU A O 1
ATOM 654 N N . GLY A 1 88 ? 17.558 2.914 2.567 1.00 74.62 88 GLY A N 1
ATOM 655 C CA . GLY A 1 88 ? 16.397 2.214 2.014 1.00 74.62 88 GLY A CA 1
ATOM 656 C C . GLY A 1 88 ? 15.125 3.058 2.074 1.00 74.62 88 GLY A C 1
ATOM 657 O O . GLY A 1 88 ? 14.355 3.082 1.115 1.00 74.62 88 GLY A O 1
ATOM 658 N N . THR A 1 89 ? 14.944 3.808 3.165 1.00 75.50 89 THR A N 1
ATOM 659 C CA . THR A 1 89 ? 13.839 4.764 3.320 1.00 75.50 89 THR A CA 1
ATOM 660 C C . THR A 1 89 ? 13.836 5.808 2.209 1.00 75.50 89 THR A C 1
ATOM 662 O O . THR A 1 89 ? 12.802 6.033 1.579 1.00 75.50 89 THR A O 1
ATOM 665 N N . SER A 1 90 ? 14.985 6.424 1.926 1.00 74.81 90 SER A N 1
ATOM 666 C CA . SER A 1 90 ? 15.011 7.505 0.947 1.00 74.81 90 SER A CA 1
ATOM 667 C C . SER A 1 90 ? 14.873 7.040 -0.496 1.00 74.81 90 SER A C 1
ATOM 669 O O . SER A 1 90 ? 14.278 7.754 -1.301 1.00 74.81 90 SER A O 1
ATOM 671 N N . LEU A 1 91 ? 15.419 5.874 -0.842 1.00 76.00 91 LEU A N 1
ATOM 672 C CA . LEU A 1 91 ? 15.227 5.313 -2.175 1.00 76.00 91 LEU A CA 1
ATOM 673 C C . LEU A 1 91 ? 13.748 5.010 -2.429 1.00 76.00 91 LEU A C 1
ATOM 675 O O . LEU A 1 91 ? 13.224 5.274 -3.503 1.00 76.00 91 LEU A O 1
ATOM 679 N N . LEU A 1 92 ? 13.058 4.446 -1.441 1.00 78.12 92 LEU A N 1
ATOM 680 C CA . LEU A 1 92 ? 11.655 4.083 -1.604 1.00 78.12 92 LEU A CA 1
ATOM 681 C C . LEU A 1 92 ? 10.741 5.312 -1.611 1.00 78.12 92 LEU A C 1
ATOM 683 O O . LEU A 1 92 ? 9.732 5.298 -2.309 1.00 78.12 92 LEU A O 1
ATOM 687 N N . ALA A 1 93 ? 11.122 6.393 -0.927 1.00 78.50 93 ALA A N 1
ATOM 688 C CA . ALA A 1 93 ? 10.413 7.670 -0.981 1.00 78.50 93 ALA A CA 1
ATOM 689 C C . ALA A 1 93 ? 10.384 8.296 -2.390 1.00 78.50 93 ALA A C 1
ATOM 691 O O . ALA A 1 93 ? 9.408 8.966 -2.725 1.00 78.50 93 ALA A O 1
ATOM 692 N N . SER A 1 94 ? 11.402 8.066 -3.231 1.00 76.50 94 SER A N 1
ATOM 693 C CA . SER A 1 94 ? 11.387 8.542 -4.625 1.00 76.50 94 SER A CA 1
ATOM 694 C C . SER A 1 94 ? 10.484 7.701 -5.535 1.00 76.50 94 SER A C 1
ATOM 696 O O . SER A 1 94 ? 9.992 8.200 -6.544 1.00 76.50 94 SER A O 1
ATOM 698 N N . LEU A 1 95 ? 10.233 6.440 -5.166 1.00 78.56 95 LEU A N 1
ATOM 699 C CA . LEU A 1 95 ? 9.365 5.520 -5.905 1.00 78.56 95 LEU A CA 1
ATOM 700 C C . LEU A 1 95 ? 7.903 5.578 -5.443 1.00 78.56 95 LEU A C 1
ATOM 702 O O . LEU A 1 95 ? 7.000 5.354 -6.245 1.00 78.56 95 LEU A O 1
ATOM 706 N N . ILE A 1 96 ? 7.667 5.841 -4.156 1.00 86.12 96 ILE A N 1
ATOM 707 C CA . ILE A 1 96 ? 6.354 5.786 -3.502 1.00 86.12 96 ILE A CA 1
ATOM 708 C C . ILE A 1 96 ? 6.159 7.089 -2.715 1.00 86.12 96 ILE A C 1
ATOM 710 O O . ILE A 1 96 ? 6.496 7.158 -1.530 1.00 86.12 96 ILE A O 1
ATOM 714 N N . PRO A 1 97 ? 5.622 8.146 -3.347 1.00 83.25 97 PRO A N 1
ATOM 715 C CA . PRO A 1 97 ? 5.521 9.469 -2.735 1.00 83.25 97 PRO A CA 1
ATOM 716 C C . PRO A 1 97 ? 4.756 9.495 -1.405 1.00 83.25 97 PRO A C 1
ATOM 718 O O . PRO A 1 97 ? 5.163 10.181 -0.465 1.00 83.25 97 PRO A O 1
ATOM 721 N N . ASN A 1 98 ? 3.668 8.727 -1.270 1.00 89.31 98 ASN A N 1
ATOM 722 C CA . ASN A 1 98 ? 2.900 8.690 -0.022 1.00 89.31 98 ASN A CA 1
ATOM 723 C C . ASN A 1 98 ? 3.644 7.989 1.124 1.00 89.31 98 ASN A C 1
ATOM 725 O O . ASN A 1 98 ? 3.275 8.164 2.285 1.00 89.31 98 ASN A O 1
ATOM 729 N N . MET A 1 99 ? 4.727 7.259 0.846 1.00 85.69 99 MET A N 1
ATOM 730 C CA . MET A 1 99 ? 5.564 6.654 1.884 1.00 85.69 99 MET A CA 1
ATOM 731 C C . MET A 1 99 ? 6.243 7.709 2.766 1.00 85.69 99 MET A C 1
ATOM 733 O O . MET A 1 99 ? 6.444 7.475 3.955 1.00 85.69 99 MET A O 1
ATOM 737 N N . VAL A 1 100 ? 6.513 8.901 2.226 1.00 84.88 100 VAL A N 1
ATOM 738 C CA . VAL A 1 100 ? 7.032 10.046 2.993 1.00 84.88 100 VAL A CA 1
ATOM 739 C C . VAL A 1 100 ? 6.077 10.425 4.129 1.00 84.88 100 VAL A C 1
ATOM 741 O O . VAL A 1 100 ? 6.516 10.692 5.248 1.00 84.88 100 VAL A O 1
ATOM 74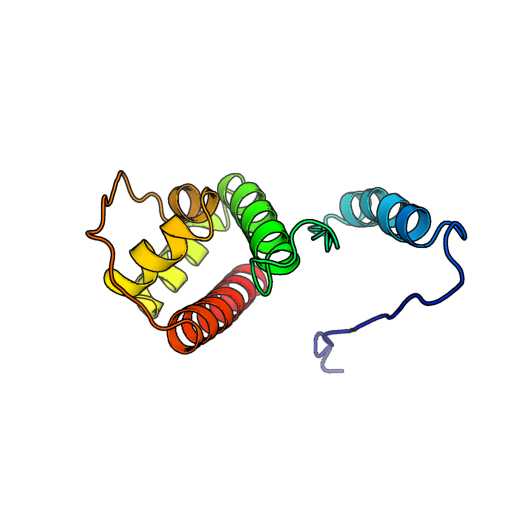4 N N . LYS A 1 101 ? 4.763 10.385 3.864 1.00 87.62 101 LYS A N 1
ATOM 745 C CA . LYS A 1 1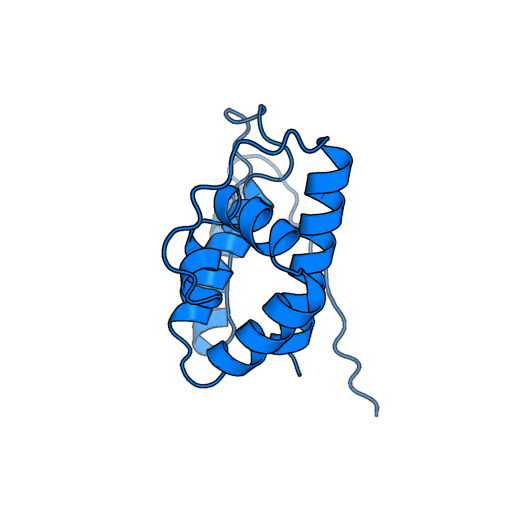01 ? 3.722 10.660 4.867 1.00 87.62 101 LYS A CA 1
ATOM 746 C C . LYS A 1 101 ? 3.690 9.570 5.935 1.00 87.62 101 LYS A C 1
ATOM 748 O O . LYS A 1 101 ? 3.613 9.877 7.120 1.00 87.62 101 LYS A O 1
ATOM 753 N N . VAL A 1 102 ? 3.821 8.307 5.521 1.00 87.75 102 VAL A N 1
ATOM 754 C CA . VAL A 1 102 ? 3.863 7.160 6.441 1.00 87.75 102 VAL A CA 1
ATOM 755 C C . VAL A 1 102 ? 5.038 7.271 7.405 1.00 87.75 102 VAL A C 1
ATOM 757 O O . VAL A 1 102 ? 4.883 7.144 8.622 1.00 87.75 102 VAL A O 1
ATOM 760 N N . LEU A 1 103 ? 6.217 7.578 6.875 1.00 84.25 103 LEU A N 1
ATOM 761 C CA . LEU A 1 103 ? 7.440 7.653 7.663 1.00 84.25 103 LEU A CA 1
ATOM 762 C C . LEU A 1 103 ? 7.591 8.962 8.444 1.00 84.25 103 LEU A C 1
ATOM 764 O O . LEU A 1 103 ? 8.444 9.037 9.324 1.00 84.25 103 LEU A O 1
ATOM 768 N N . ASN A 1 104 ? 6.745 9.959 8.161 1.00 79.19 104 ASN A N 1
ATOM 769 C CA . ASN A 1 104 ? 6.839 11.316 8.697 1.00 79.19 104 ASN A CA 1
ATOM 770 C C . ASN A 1 104 ? 8.251 11.908 8.529 1.00 79.19 104 ASN A C 1
ATOM 772 O O . ASN A 1 104 ? 8.818 12.515 9.435 1.00 79.19 104 ASN A O 1
ATOM 776 N N . THR A 1 105 ? 8.854 11.669 7.363 1.00 67.56 105 THR A N 1
ATOM 777 C CA . THR A 1 105 ? 10.187 12.177 7.033 1.00 67.56 105 THR A CA 1
ATOM 778 C C . THR A 1 105 ? 10.038 13.499 6.296 1.00 67.56 105 THR A C 1
ATOM 780 O O . THR A 1 105 ? 9.592 13.527 5.150 1.00 67.56 105 THR A O 1
ATOM 783 N N . THR A 1 106 ? 10.419 14.610 6.916 1.00 50.91 106 THR A N 1
ATOM 784 C CA . THR A 1 106 ? 10.523 15.897 6.228 1.00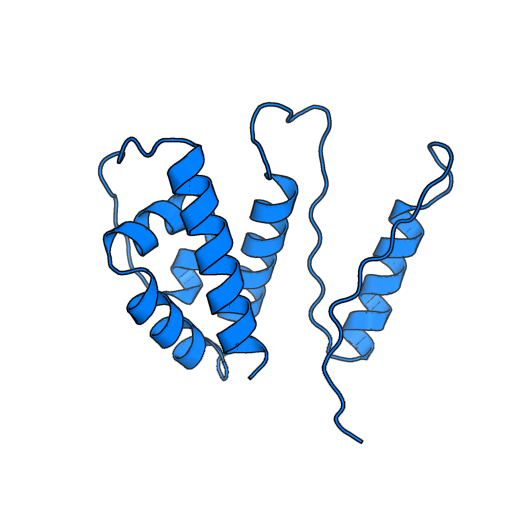 50.91 106 THR A CA 1
ATOM 785 C C . THR A 1 106 ? 11.776 15.904 5.357 1.00 50.91 106 THR A C 1
ATOM 787 O O . THR A 1 106 ? 12.892 15.908 5.859 1.00 50.91 106 THR A O 1
ATOM 790 N N . GLY A 1 107 ? 11.573 15.867 4.038 1.00 55.09 107 GLY A N 1
ATOM 791 C CA . GLY A 1 107 ? 12.560 16.257 3.031 1.00 55.09 107 GLY A CA 1
ATOM 792 C C . GLY A 1 107 ? 13.943 15.632 3.189 1.00 55.09 107 GLY A C 1
ATOM 793 O O . GLY A 1 107 ? 14.866 16.270 3.683 1.00 55.09 107 GLY A O 1
ATOM 794 N N . THR A 1 108 ? 14.137 14.425 2.668 1.00 45.41 108 THR A N 1
ATOM 795 C CA . THR A 1 108 ? 15.488 13.977 2.321 1.00 45.41 108 THR A CA 1
ATOM 796 C C . THR A 1 108 ? 15.620 14.075 0.810 1.00 45.41 108 THR A C 1
ATOM 798 O O . THR A 1 108 ? 15.277 13.159 0.071 1.00 45.41 108 THR A O 1
ATOM 801 N N . SER A 1 109 ? 16.064 15.245 0.342 1.00 48.03 109 SER A N 1
ATOM 802 C CA . SER A 1 109 ? 16.707 15.366 -0.967 1.00 48.03 109 SER A CA 1
ATOM 803 C C . SER A 1 109 ? 17.939 14.472 -0.915 1.00 48.03 109 SER A C 1
ATOM 805 O O . SER A 1 109 ? 18.992 14.894 -0.436 1.00 48.03 109 SER A O 1
ATOM 807 N N . VAL A 1 110 ? 17.794 13.215 -1.317 1.00 51.41 110 VAL A N 1
ATOM 808 C CA . VAL A 1 110 ? 18.927 12.301 -1.378 1.00 51.41 110 VAL A CA 1
ATOM 809 C C . VAL A 1 110 ? 19.602 12.462 -2.730 1.00 51.41 110 VAL A C 1
ATOM 811 O O . VAL A 1 110 ? 18.909 12.493 -3.751 1.00 51.41 110 VAL A O 1
ATOM 814 N N . PRO A 1 111 ? 20.941 12.628 -2.750 1.00 48.72 111 PRO A N 1
ATOM 815 C CA . PRO A 1 111 ? 21.694 12.630 -3.997 1.00 48.72 111 PRO A CA 1
ATOM 816 C C . PRO A 1 111 ? 21.326 11.363 -4.753 1.00 48.72 111 PRO A C 1
ATOM 818 O O . PRO A 1 111 ? 21.188 10.321 -4.122 1.00 48.72 111 PRO A O 1
ATOM 821 N N . ALA A 1 112 ? 21.114 11.460 -6.065 1.00 51.31 112 ALA A N 1
ATOM 822 C CA . ALA A 1 112 ? 20.681 10.346 -6.899 1.00 51.31 112 ALA A CA 1
ATOM 823 C C . ALA A 1 112 ? 21.580 9.119 -6.667 1.00 51.31 112 ALA A C 1
ATOM 825 O O . ALA A 1 112 ? 22.648 8.989 -7.263 1.00 51.31 112 ALA A O 1
ATOM 826 N N . VAL A 1 113 ? 21.166 8.234 -5.757 1.00 54.12 113 VAL A N 1
ATOM 827 C CA . VAL A 1 113 ? 21.838 6.963 -5.544 1.00 54.12 113 VAL A CA 1
ATOM 828 C C . VAL A 1 113 ? 21.505 6.172 -6.791 1.00 54.12 113 VAL A C 1
ATOM 830 O O . VAL A 1 113 ? 20.345 5.834 -7.034 1.00 54.12 113 VAL A O 1
ATOM 833 N N . HIS A 1 114 ? 22.516 5.942 -7.621 1.00 55.06 114 HIS A N 1
ATOM 834 C CA . HIS A 1 114 ? 22.399 5.050 -8.760 1.00 55.06 114 HIS A CA 1
ATOM 835 C C . HIS A 1 114 ? 22.265 3.629 -8.215 1.00 55.06 114 HIS A C 1
ATOM 837 O O . HIS A 1 114 ? 23.249 2.951 -7.940 1.00 55.06 114 HIS A O 1
ATOM 843 N N . VAL A 1 115 ? 21.023 3.215 -7.992 1.00 60.22 115 VAL A N 1
ATOM 844 C CA . VAL A 1 115 ? 20.686 1.854 -7.589 1.00 60.22 115 VAL A CA 1
ATOM 845 C C . VAL A 1 115 ? 20.398 1.060 -8.854 1.00 60.22 115 VAL A C 1
ATOM 847 O O . VAL A 1 115 ? 19.620 1.505 -9.701 1.00 60.22 115 VAL A O 1
ATOM 850 N N . ASP A 1 116 ? 21.022 -0.110 -8.993 1.00 69.62 116 ASP A N 1
ATOM 851 C CA . ASP A 1 116 ? 20.690 -1.027 -10.083 1.00 69.62 116 ASP A CA 1
ATOM 852 C C . ASP A 1 116 ? 19.218 -1.467 -9.972 1.00 69.62 116 ASP A C 1
ATOM 854 O O . ASP A 1 116 ? 18.664 -1.624 -8.878 1.00 69.62 116 ASP A O 1
ATOM 858 N N . GLY A 1 117 ? 18.563 -1.706 -11.110 1.00 70.88 117 GLY A N 1
ATOM 859 C CA . GLY A 1 117 ? 17.140 -2.044 -11.164 1.00 70.88 117 GLY A CA 1
ATOM 860 C C . GLY A 1 117 ? 16.779 -3.279 -10.329 1.00 70.88 117 GLY A C 1
ATOM 861 O O . GLY A 1 117 ? 15.681 -3.351 -9.773 1.00 70.88 117 GLY A O 1
ATOM 862 N N . ARG A 1 118 ? 17.708 -4.234 -10.172 1.00 75.12 118 ARG A N 1
ATOM 863 C CA . ARG A 1 118 ? 17.516 -5.428 -9.329 1.00 75.12 118 ARG A CA 1
ATOM 864 C C . ARG A 1 118 ? 17.497 -5.111 -7.839 1.00 75.12 118 ARG A C 1
ATOM 866 O O . ARG A 1 118 ? 16.675 -5.663 -7.111 1.00 75.12 118 ARG A O 1
ATOM 873 N N . GLU A 1 119 ? 18.373 -4.228 -7.386 1.00 77.50 119 GLU A N 1
ATOM 874 C CA . GLU A 1 119 ? 18.476 -3.860 -5.976 1.00 77.50 119 GLU A CA 1
ATOM 875 C C . GLU A 1 119 ? 17.278 -2.999 -5.549 1.00 77.50 119 GLU A C 1
ATOM 877 O O . GLU A 1 119 ? 16.678 -3.240 -4.498 1.00 77.50 119 GLU A O 1
ATOM 882 N N . ALA A 1 120 ? 16.844 -2.068 -6.407 1.00 75.62 120 ALA A N 1
ATOM 883 C CA . ALA A 1 120 ? 15.614 -1.305 -6.197 1.00 75.62 120 ALA A CA 1
ATOM 884 C C . ALA A 1 120 ? 14.385 -2.229 -6.106 1.00 75.62 120 ALA A C 1
ATOM 886 O O . ALA A 1 120 ? 13.553 -2.076 -5.208 1.00 75.62 120 ALA A O 1
ATOM 887 N N . LEU A 1 121 ? 14.309 -3.241 -6.978 1.00 78.81 121 LEU A N 1
ATOM 888 C CA . LEU A 1 121 ? 13.256 -4.256 -6.953 1.00 78.81 121 LEU A CA 1
ATOM 889 C C . LEU A 1 121 ? 13.262 -5.080 -5.658 1.00 78.81 121 LEU A C 1
ATOM 891 O O . LEU A 1 121 ? 12.217 -5.256 -5.030 1.00 78.81 121 LEU A O 1
ATOM 895 N N . GLN A 1 122 ? 14.421 -5.592 -5.244 1.00 83.19 122 GLN A N 1
ATOM 896 C CA . GLN A 1 122 ? 14.535 -6.388 -4.020 1.00 83.19 122 GLN A CA 1
ATOM 897 C C . GLN A 1 122 ? 14.127 -5.580 -2.786 1.00 83.19 122 GLN A C 1
ATOM 899 O O . GLN A 1 122 ? 13.376 -6.079 -1.946 1.00 83.19 122 GLN A O 1
ATOM 904 N N . ARG A 1 123 ? 14.554 -4.315 -2.704 1.00 81.00 123 ARG A N 1
ATOM 905 C CA . ARG A 1 123 ? 14.156 -3.399 -1.628 1.00 81.00 123 ARG A CA 1
ATOM 906 C C . ARG A 1 123 ? 12.658 -3.105 -1.641 1.00 81.00 123 ARG A C 1
ATOM 908 O O . ARG A 1 123 ? 12.041 -3.113 -0.578 1.00 81.00 123 ARG A O 1
ATOM 915 N N . LEU A 1 124 ? 12.062 -2.909 -2.819 1.00 82.62 124 LEU A N 1
ATOM 916 C CA . LEU A 1 124 ? 10.617 -2.725 -2.969 1.00 82.62 124 LEU A CA 1
ATOM 917 C C . LEU A 1 124 ? 9.844 -3.945 -2.448 1.00 82.62 124 LEU A C 1
ATOM 919 O O . LEU A 1 124 ? 8.952 -3.797 -1.616 1.00 82.62 124 LEU A O 1
ATOM 923 N N . ILE A 1 125 ? 10.215 -5.154 -2.884 1.00 85.81 125 ILE A N 1
ATOM 924 C CA . ILE A 1 125 ? 9.584 -6.406 -2.431 1.00 85.81 125 ILE A CA 1
ATOM 925 C C . ILE A 1 125 ? 9.729 -6.567 -0.913 1.00 85.81 125 ILE A C 1
ATOM 927 O O . ILE A 1 125 ? 8.776 -6.941 -0.225 1.00 85.81 125 ILE A O 1
ATOM 931 N N . PHE A 1 126 ? 10.915 -6.278 -0.380 1.00 86.69 126 PHE A N 1
ATOM 932 C CA . PHE A 1 126 ? 11.185 -6.370 1.049 1.00 86.69 126 PHE A CA 1
ATOM 933 C C . PHE A 1 126 ? 10.323 -5.396 1.862 1.00 86.69 126 PHE A C 1
ATOM 935 O O . PHE A 1 126 ? 9.712 -5.812 2.848 1.00 86.69 126 PHE A O 1
ATOM 942 N N . MET A 1 127 ? 10.204 -4.141 1.420 1.00 86.88 127 MET A N 1
ATOM 943 C CA . MET A 1 127 ? 9.337 -3.149 2.056 1.00 86.88 127 MET A CA 1
ATOM 944 C C . MET A 1 127 ? 7.871 -3.576 2.033 1.00 86.88 127 MET A C 1
ATOM 946 O O . MET A 1 127 ? 7.234 -3.562 3.083 1.00 86.88 127 MET A O 1
ATOM 950 N N . ILE A 1 128 ? 7.355 -4.021 0.880 1.00 87.38 128 ILE A N 1
ATOM 951 C CA . ILE A 1 128 ? 5.962 -4.479 0.748 1.00 87.38 128 ILE A CA 1
ATOM 952 C C . ILE A 1 128 ? 5.667 -5.578 1.774 1.00 87.38 128 ILE A C 1
ATOM 954 O O . ILE A 1 128 ? 4.617 -5.586 2.416 1.00 87.38 128 ILE A O 1
ATOM 958 N N . ARG A 1 129 ? 6.619 -6.493 1.979 1.00 87.94 129 ARG A N 1
ATOM 959 C CA . ARG A 1 129 ? 6.484 -7.562 2.969 1.00 87.94 129 ARG A CA 1
ATOM 960 C C . ARG A 1 129 ? 6.388 -7.023 4.397 1.00 87.94 129 ARG A C 1
ATOM 962 O O . ARG A 1 129 ? 5.517 -7.479 5.131 1.00 87.94 129 ARG A O 1
ATOM 969 N N . ILE A 1 130 ? 7.251 -6.082 4.782 1.00 86.62 130 ILE A N 1
ATOM 970 C CA . ILE A 1 130 ? 7.228 -5.472 6.124 1.00 86.62 130 ILE A CA 1
ATOM 971 C C . ILE A 1 130 ? 5.916 -4.733 6.347 1.00 86.62 130 ILE A C 1
ATOM 973 O O . ILE A 1 130 ? 5.283 -4.908 7.380 1.00 86.62 130 ILE A O 1
ATOM 977 N N . LEU A 1 131 ? 5.501 -3.946 5.360 1.00 87.38 131 LEU A N 1
ATOM 978 C CA . LEU A 1 131 ? 4.289 -3.144 5.398 1.00 87.38 131 LEU A CA 1
ATOM 979 C C . LEU A 1 131 ? 3.031 -4.011 5.573 1.00 87.38 131 LEU A C 1
ATOM 981 O O . LEU A 1 131 ? 2.174 -3.687 6.392 1.00 87.38 131 LEU A O 1
ATOM 985 N N . PHE A 1 132 ? 2.932 -5.152 4.887 1.00 85.69 132 PHE A N 1
ATOM 986 C CA . PHE A 1 132 ? 1.832 -6.092 5.127 1.00 85.69 132 PHE A CA 1
ATOM 987 C C . PHE A 1 132 ? 1.940 -6.811 6.476 1.00 85.69 132 PHE A C 1
ATOM 989 O O . PHE A 1 132 ? 0.930 -7.039 7.131 1.00 85.69 132 PHE A O 1
ATOM 996 N N . GLN A 1 133 ? 3.147 -7.152 6.932 1.00 85.12 133 GLN A N 1
ATOM 997 C CA . GLN A 1 133 ? 3.327 -7.785 8.243 1.00 85.12 133 GLN A CA 1
ATOM 998 C C . GLN A 1 133 ? 2.931 -6.857 9.395 1.00 85.12 133 GLN A C 1
ATOM 1000 O O . GLN A 1 133 ? 2.318 -7.317 10.353 1.00 85.12 133 GLN A O 1
ATOM 1005 N N . SER A 1 134 ? 3.243 -5.565 9.300 1.00 83.75 134 SER A N 1
ATOM 1006 C CA . SER A 1 134 ? 2.946 -4.584 10.347 1.00 83.75 134 SER A CA 1
ATOM 1007 C C . SER A 1 134 ? 1.491 -4.115 10.368 1.00 83.75 134 SER A C 1
ATOM 1009 O O . SER A 1 134 ? 1.057 -3.581 11.381 1.00 83.75 134 SER A O 1
ATOM 1011 N N . THR A 1 135 ? 0.737 -4.306 9.281 1.00 80.75 135 THR A N 1
ATOM 1012 C CA . THR A 1 135 ? -0.679 -3.899 9.185 1.00 80.75 135 THR A CA 1
ATOM 1013 C C . THR A 1 135 ? -1.672 -5.044 9.381 1.00 80.75 135 THR A C 1
ATOM 1015 O O . THR A 1 135 ? -2.829 -4.785 9.702 1.00 80.75 135 THR A O 1
ATOM 1018 N N . CYS A 1 136 ? -1.242 -6.294 9.183 1.00 67.75 136 CYS A N 1
ATOM 1019 C CA . CYS A 1 136 ? -2.075 -7.491 9.340 1.00 67.75 136 CYS A CA 1
ATOM 1020 C C . CYS A 1 136 ? -1.799 -8.289 10.631 1.00 67.75 136 CYS A C 1
ATOM 1022 O O . CYS A 1 136 ? -2.356 -9.379 10.773 1.00 67.75 136 CYS A O 1
ATOM 1024 N N . SER A 1 137 ? -0.936 -7.786 11.523 1.00 53.72 137 SER A N 1
ATOM 1025 C CA . SER A 1 137 ? -0.722 -8.336 12.877 1.00 53.72 137 SER A CA 1
ATOM 1026 C C . SER A 1 137 ? -1.652 -7.666 13.879 1.00 53.72 137 SER A C 1
ATOM 1028 O O . SER A 1 137 ? -2.116 -8.382 14.790 1.00 53.72 137 SER A O 1
#

Organism: NCBI:txid2749911

Secondary structure (DSSP, 8-state):
---------------TTSSHHHHHHHHHHHHHHTT---------TT-TTSTTHHHHHHHHHHHHHHTT-TTTHHHHHHHHHHHHHHHHHHHHHHH-TTHHHHHT------------HHHHHHHHHHHHHHHHHHH--

InterPro domains:
  IPR027417 P-loop containing nucleoside triphosphate hydrolase [SSF52540] (8-116)
  IPR041664 Orc1-like, AAA ATPase domain [PF13191] (6-115)
  IPR053159 Hybrid Signal Transduction Histidine Kinase [PTHR43642] (6-133)

pLDDT: mean 79.51, std 13.27, range [34.34, 93.19]

Foldseek 3Di:
DDPPPDDDDDDDDDDPPPCPVVVVVVCCVVCVVVVHDDFWFDDDPVPVPDPCNRVLRRVLVVLQVLLVVPVLLVQLLVQLCVPQPDVLQVLSCVSRVSSCSSNVDDDDPDDPPPDDPVRSVVSVVVSVVSNCVSVVD

Radius of gyration: 16.8 Å; chains: 1; bounding box: 41×42×40 Å